Protein AF-A0A7S1XPG5-F1 (afdb_monomer_lite)

Organism: NCBI:txid124430

Secondary structure (DSSP, 8-state):
---EEEEEETTEEEEEEE-SSSEEEEEEBPTTSSSB-SPPEEEETT-TTHHHHHHHHHHHSPTT-EEEEEEES-SIIIIITSHHHHHHHHHTT--HHHHHT--TTEEEEEEEETT--TTS--EEEEEPP-

InterPro domains:
  IPR039477 ILEI/PANDER domain [PF15711] (40-116)

Structure (mmCIF, N/CA/C/O backbone):
data_AF-A0A7S1XPG5-F1
#
_entry.id   AF-A0A7S1XPG5-F1
#
loop_
_atom_site.group_PDB
_atom_site.id
_atom_site.type_symbol
_atom_site.label_atom_id
_atom_site.label_alt_id
_atom_site.label_comp_id
_atom_site.label_asym_id
_atom_site.label_entity_id
_atom_site.label_seq_id
_atom_site.pdbx_PDB_ins_code
_atom_site.Cartn_x
_atom_site.Cartn_y
_atom_site.Cartn_z
_atom_site.occupancy
_atom_site.B_iso_or_equiv
_atom_site.auth_seq_id
_atom_site.auth_comp_id
_atom_site.auth_asym_id
_atom_site.auth_atom_id
_atom_site.pdbx_PDB_model_num
ATOM 1 N N . ARG A 1 1 ? 17.073 -13.627 5.453 1.00 55.41 1 ARG A N 1
ATOM 2 C CA . ARG A 1 1 ? 15.978 -13.351 4.492 1.00 55.41 1 ARG A CA 1
ATOM 3 C C . ARG A 1 1 ? 14.677 -13.825 5.113 1.00 55.41 1 ARG A C 1
ATOM 5 O O . ARG A 1 1 ? 14.653 -14.946 5.599 1.00 55.41 1 ARG A O 1
ATOM 12 N N . PHE A 1 2 ? 13.653 -12.979 5.157 1.00 61.81 2 PHE A N 1
ATOM 13 C CA . PHE A 1 2 ? 12.324 -13.384 5.619 1.00 61.81 2 PHE A CA 1
ATOM 14 C C . PHE A 1 2 ? 11.663 -14.236 4.525 1.00 61.81 2 PHE A C 1
ATOM 16 O O . PHE A 1 2 ? 11.781 -13.893 3.351 1.00 61.81 2 PHE A O 1
ATOM 23 N N . SER A 1 3 ? 11.036 -15.355 4.890 1.00 69.75 3 SER A N 1
ATOM 24 C CA . SER A 1 3 ? 10.382 -16.298 3.961 1.00 69.75 3 SER A CA 1
ATOM 25 C C . SER A 1 3 ? 8.856 -16.293 4.073 1.00 69.75 3 SER A C 1
ATOM 27 O O . SER A 1 3 ? 8.175 -16.966 3.304 1.00 69.75 3 SER A O 1
ATOM 29 N N . GLU A 1 4 ? 8.323 -15.548 5.035 1.00 79.81 4 GLU A N 1
ATOM 30 C CA . GLU A 1 4 ? 6.920 -15.567 5.416 1.00 79.81 4 GLU A CA 1
ATOM 31 C C . GLU A 1 4 ? 6.473 -14.179 5.881 1.00 79.81 4 GLU A C 1
ATOM 33 O O . GLU A 1 4 ? 7.245 -13.450 6.514 1.00 79.81 4 GLU A O 1
ATOM 38 N N . LEU A 1 5 ? 5.220 -13.846 5.571 1.00 80.94 5 LEU A N 1
ATOM 39 C CA . LEU A 1 5 ? 4.477 -12.741 6.156 1.00 80.94 5 LEU A CA 1
ATOM 40 C C . LEU A 1 5 ? 3.300 -13.293 6.945 1.00 80.94 5 LEU A C 1
ATOM 42 O O . LEU A 1 5 ? 2.501 -14.082 6.435 1.00 80.94 5 LEU A O 1
ATOM 46 N N . SER A 1 6 ? 3.170 -12.795 8.166 1.00 84.50 6 SER A N 1
ATOM 47 C CA . SER A 1 6 ? 2.040 -13.092 9.029 1.00 84.50 6 SER A CA 1
ATOM 48 C C . SER A 1 6 ? 1.433 -11.795 9.541 1.00 84.50 6 SER A C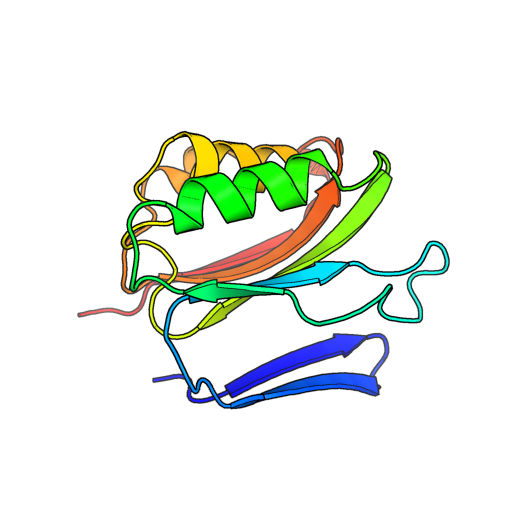 1
ATOM 50 O O . SER A 1 6 ? 2.144 -10.927 10.055 1.00 84.50 6 SER A O 1
ATOM 52 N N . PHE A 1 7 ? 0.114 -11.680 9.422 1.00 85.62 7 PHE A N 1
ATOM 53 C CA . PHE A 1 7 ? -0.670 -10.649 10.083 1.00 85.62 7 PHE A CA 1
ATOM 54 C C . PHE A 1 7 ? -1.347 -11.266 11.300 1.00 85.62 7 PHE A C 1
ATOM 56 O O . PHE A 1 7 ? -2.183 -12.158 11.166 1.00 85.62 7 PHE A O 1
ATOM 63 N N . PHE A 1 8 ? -0.982 -10.772 12.481 1.00 85.19 8 PHE A N 1
ATOM 64 C CA . PHE A 1 8 ? -1.582 -11.178 13.743 1.00 85.19 8 PHE A CA 1
ATOM 65 C C . PHE A 1 8 ? -2.407 -10.040 14.321 1.00 85.19 8 PHE A C 1
ATOM 67 O O . PHE A 1 8 ? -1.951 -8.893 14.355 1.00 85.19 8 PHE A O 1
ATOM 74 N N . LEU A 1 9 ? -3.573 -10.371 14.862 1.00 83.00 9 LEU A N 1
ATOM 75 C CA . LEU A 1 9 ? -4.403 -9.435 15.602 1.00 83.00 9 LEU A CA 1
ATOM 76 C C . LEU A 1 9 ? -4.848 -10.093 16.903 1.00 83.00 9 LEU A C 1
ATOM 78 O O . LEU A 1 9 ? -5.413 -11.180 16.905 1.00 83.00 9 LEU A O 1
ATOM 82 N N . ARG A 1 10 ? -4.512 -9.461 18.035 1.00 83.69 10 ARG A N 1
ATOM 83 C CA . ARG A 1 10 ? -4.847 -9.946 19.391 1.00 83.69 10 ARG A CA 1
ATOM 84 C C . ARG A 1 10 ? -4.432 -11.406 19.660 1.00 83.69 10 ARG A C 1
ATOM 86 O O . ARG A 1 10 ? -5.113 -12.131 20.376 1.00 83.69 10 ARG A O 1
ATOM 93 N N . GLY A 1 11 ? -3.295 -11.826 19.102 1.00 79.44 11 GLY A N 1
ATOM 94 C CA . GLY A 1 11 ? -2.753 -13.179 19.274 1.00 79.44 11 GLY A CA 1
ATOM 95 C C . GLY A 1 11 ? -3.359 -14.238 18.350 1.00 79.44 11 GLY A C 1
ATOM 96 O O . GLY A 1 11 ? -2.965 -15.396 18.443 1.00 79.44 11 GLY A O 1
ATOM 97 N N . GLN A 1 12 ? -4.270 -13.856 17.452 1.00 78.94 12 GLN A N 1
ATOM 98 C CA . GLN A 1 12 ? -4.783 -14.727 16.399 1.00 78.94 12 GLN A CA 1
ATOM 99 C C . GLN A 1 12 ? -4.075 -14.442 15.075 1.00 78.94 12 GLN A C 1
ATOM 101 O O . GLN A 1 12 ? -3.866 -13.281 14.713 1.00 78.94 12 GLN A O 1
ATOM 106 N N . ASP A 1 13 ? -3.705 -15.506 14.363 1.00 81.56 13 ASP A N 1
ATOM 107 C CA . ASP A 1 13 ? -3.297 -15.439 12.961 1.00 81.56 13 ASP A CA 1
ATOM 108 C C . ASP A 1 13 ? -4.512 -15.020 12.128 1.00 81.56 13 ASP A C 1
ATOM 110 O O . ASP A 1 13 ? -5.474 -15.778 12.009 1.00 81.56 13 ASP A O 1
ATOM 114 N N . LEU A 1 14 ? -4.475 -13.822 11.545 1.00 79.88 14 LEU A N 1
ATOM 115 C CA . LEU A 1 14 ? -5.459 -13.436 10.536 1.00 79.88 14 LEU A CA 1
A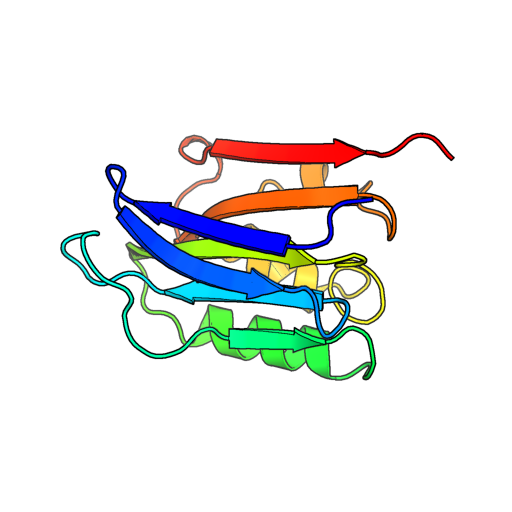TOM 116 C C . LEU A 1 14 ? -5.093 -14.069 9.201 1.00 79.88 14 LEU A C 1
ATOM 118 O O . LEU A 1 14 ? -5.924 -14.684 8.541 1.00 79.88 14 LEU A O 1
ATOM 122 N N . ILE A 1 15 ? -3.829 -13.904 8.809 1.00 78.38 15 ILE A N 1
ATOM 123 C CA . ILE A 1 15 ? -3.284 -14.431 7.564 1.00 78.38 15 ILE A CA 1
ATOM 124 C C . ILE A 1 15 ? -1.839 -14.825 7.793 1.00 78.38 15 ILE A C 1
ATOM 126 O O . ILE A 1 15 ? -1.049 -14.055 8.338 1.00 78.38 15 ILE A O 1
ATOM 130 N N . ARG A 1 16 ? -1.492 -16.002 7.283 1.00 76.38 16 ARG A N 1
ATOM 131 C CA . ARG A 1 16 ? -0.134 -16.513 7.228 1.00 76.38 16 ARG A CA 1
ATOM 132 C C . ARG A 1 16 ? 0.151 -16.965 5.805 1.00 76.38 16 ARG A C 1
ATOM 134 O O . ARG A 1 16 ? -0.496 -17.883 5.309 1.00 76.38 16 ARG A O 1
ATOM 141 N N . SER A 1 17 ? 1.075 -16.284 5.138 1.00 68.44 17 SER A N 1
ATOM 142 C CA . SER A 1 17 ? 1.447 -16.590 3.760 1.00 68.44 17 SER A CA 1
ATOM 143 C C . SER A 1 17 ? 2.958 -16.639 3.625 1.00 68.44 17 SER A C 1
ATOM 145 O O . SER A 1 17 ? 3.663 -15.678 3.940 1.00 68.44 17 SER A O 1
ATOM 147 N N . GLY A 1 18 ? 3.461 -17.743 3.074 1.00 69.00 18 GLY A N 1
ATOM 148 C CA . GLY A 1 18 ? 4.810 -17.758 2.522 1.00 69.00 18 GLY A CA 1
ATOM 149 C C . GLY A 1 18 ? 4.934 -16.690 1.435 1.00 69.00 18 GLY A C 1
ATOM 150 O O . GLY A 1 18 ? 3.970 -16.418 0.712 1.00 69.00 18 GLY A O 1
ATOM 151 N N . PHE A 1 19 ? 6.114 -16.086 1.307 1.00 67.69 19 PHE A N 1
ATOM 152 C CA . PHE A 1 19 ? 6.393 -15.225 0.162 1.00 67.69 19 PHE A CA 1
ATOM 153 C C . PHE A 1 19 ? 6.523 -16.092 -1.084 1.00 67.69 19 PHE A C 1
ATOM 155 O O . PHE A 1 19 ? 7.595 -16.613 -1.381 1.00 67.69 19 PHE A O 1
ATOM 162 N N . THR A 1 20 ? 5.424 -16.265 -1.812 1.00 68.75 20 THR A N 1
ATOM 163 C CA . THR A 1 20 ? 5.462 -16.902 -3.133 1.00 68.75 20 THR A CA 1
ATOM 164 C C . THR A 1 20 ? 6.032 -15.946 -4.174 1.00 68.75 20 THR A C 1
ATOM 166 O O . THR A 1 20 ? 6.673 -16.383 -5.125 1.00 68.75 20 THR A O 1
ATOM 169 N N . THR A 1 21 ? 5.849 -14.638 -3.958 1.00 81.12 21 THR A N 1
ATOM 170 C CA . THR A 1 21 ? 6.263 -13.583 -4.885 1.00 81.12 21 THR A CA 1
ATOM 171 C C . THR A 1 21 ? 6.666 -12.318 -4.123 1.00 81.12 21 THR A C 1
ATOM 173 O O . THR A 1 21 ? 6.108 -12.016 -3.062 1.00 81.12 21 THR A O 1
ATOM 176 N N . ALA A 1 22 ? 7.629 -11.567 -4.664 1.00 90.31 22 ALA A N 1
ATOM 177 C CA . ALA A 1 22 ? 7.992 -10.254 -4.140 1.00 90.31 22 ALA A CA 1
ATOM 178 C C . ALA A 1 22 ? 6.839 -9.250 -4.310 1.00 90.31 22 ALA A C 1
ATOM 180 O O . ALA A 1 22 ? 6.073 -9.345 -5.271 1.00 90.31 22 ALA A O 1
ATOM 181 N N . GLY A 1 23 ? 6.695 -8.305 -3.383 1.00 93.56 23 GLY A N 1
ATOM 182 C CA . GLY A 1 23 ? 5.682 -7.259 -3.476 1.00 93.56 23 GLY A CA 1
ATOM 183 C C . GLY A 1 23 ? 5.212 -6.699 -2.143 1.00 93.56 23 GLY A C 1
ATOM 184 O O . GLY A 1 23 ? 5.789 -6.952 -1.082 1.00 93.56 23 GLY A O 1
ATOM 185 N N . ILE A 1 24 ? 4.117 -5.948 -2.213 1.00 94.12 24 ILE A N 1
ATOM 186 C CA . ILE A 1 24 ? 3.414 -5.405 -1.051 1.00 94.12 24 ILE A CA 1
ATOM 187 C C . ILE A 1 24 ? 2.101 -6.155 -0.866 1.00 94.12 24 ILE A C 1
ATOM 189 O O . ILE A 1 24 ? 1.315 -6.318 -1.798 1.00 94.12 24 ILE A O 1
ATOM 193 N N . TYR A 1 25 ? 1.873 -6.587 0.364 1.00 93.50 25 TYR A N 1
ATOM 194 C CA . TYR A 1 25 ? 0.668 -7.261 0.809 1.00 93.50 25 TYR A CA 1
ATOM 195 C C . TYR A 1 25 ? -0.143 -6.297 1.669 1.00 93.50 25 TYR A C 1
ATOM 197 O O . TYR A 1 25 ? 0.415 -5.654 2.561 1.00 93.50 25 TYR A O 1
ATOM 205 N N . MET A 1 26 ? -1.442 -6.199 1.406 1.00 93.94 26 MET A N 1
ATOM 206 C CA . MET A 1 26 ? -2.366 -5.325 2.117 1.00 93.94 26 MET A CA 1
ATOM 207 C C . MET A 1 26 ? -3.598 -6.097 2.574 1.00 93.94 26 MET A C 1
ATOM 209 O O . MET A 1 26 ? -4.204 -6.837 1.800 1.00 93.94 26 MET A O 1
ATOM 213 N N . LEU A 1 27 ? -3.973 -5.895 3.831 1.00 93.12 27 LEU A N 1
ATOM 214 C CA . LEU A 1 27 ? -5.160 -6.473 4.440 1.00 93.12 27 LEU A CA 1
ATOM 215 C C . LEU A 1 27 ? -6.004 -5.353 5.043 1.00 93.12 27 LEU A C 1
ATOM 217 O O . LEU A 1 27 ? -5.551 -4.654 5.951 1.00 93.12 27 LEU A O 1
ATOM 221 N N . LEU A 1 28 ? -7.216 -5.176 4.528 1.00 93.19 28 LEU A N 1
ATOM 222 C CA . LEU A 1 28 ? -8.197 -4.264 5.104 1.00 93.19 28 LEU A CA 1
ATOM 223 C C . LEU A 1 28 ? -8.819 -4.933 6.332 1.00 93.19 28 LEU A C 1
ATOM 225 O O . LEU A 1 28 ? -9.167 -6.109 6.278 1.00 93.19 28 LEU A O 1
ATOM 229 N N . LEU A 1 29 ? -8.941 -4.207 7.439 1.00 90.88 29 LEU A N 1
ATOM 230 C CA . LEU A 1 29 ? -9.661 -4.677 8.621 1.00 90.88 29 LEU A CA 1
ATOM 231 C C . LEU A 1 29 ? -11.086 -4.134 8.633 1.00 90.88 29 LEU A C 1
ATOM 233 O O . LEU A 1 29 ? -11.334 -3.018 8.157 1.00 90.88 29 LEU A O 1
ATOM 237 N N . ASP A 1 30 ? -11.989 -4.917 9.222 1.00 87.38 30 ASP A N 1
ATOM 238 C CA . ASP A 1 30 ? -13.352 -4.512 9.538 1.00 87.38 30 ASP A CA 1
ATOM 239 C C . ASP A 1 30 ? -13.392 -3.315 10.520 1.00 87.38 30 ASP A C 1
ATOM 241 O O . ASP A 1 30 ? -12.374 -2.853 11.043 1.00 87.38 30 ASP A O 1
ATOM 245 N N . GLU A 1 31 ? -14.580 -2.761 10.752 1.00 84.75 31 GLU A N 1
ATOM 246 C CA . GLU A 1 31 ? -14.764 -1.602 11.633 1.00 84.75 31 GLU A CA 1
ATOM 247 C C . GLU A 1 31 ? -14.508 -1.916 13.113 1.00 84.75 31 GLU A C 1
ATOM 249 O O . GLU A 1 31 ? -14.106 -1.027 13.866 1.00 84.75 31 GLU A O 1
ATOM 254 N N . SER A 1 32 ? -14.708 -3.171 13.531 1.00 85.12 32 SER A N 1
ATOM 255 C CA . SER A 1 32 ? -14.413 -3.610 14.898 1.00 85.12 32 SER A CA 1
ATOM 256 C C . SER A 1 32 ? -12.918 -3.824 15.139 1.00 85.12 32 SER A C 1
ATOM 258 O O . SER A 1 32 ? -12.501 -3.872 16.299 1.00 85.12 32 SER A O 1
ATOM 260 N N . LEU A 1 33 ? -12.102 -3.885 14.077 1.00 82.38 33 LEU A N 1
ATOM 261 C CA . LEU A 1 33 ? -10.684 -4.242 14.140 1.00 82.38 33 LEU A CA 1
ATOM 262 C C . LEU A 1 33 ? -10.503 -5.622 14.775 1.00 82.38 33 LEU A C 1
ATOM 264 O O . LEU A 1 33 ? -9.650 -5.815 15.649 1.00 82.38 33 LEU A O 1
ATOM 268 N N . GLU A 1 34 ? -11.346 -6.562 14.367 1.00 80.50 34 GLU A N 1
ATOM 269 C CA . GLU A 1 34 ? -11.306 -7.945 14.844 1.00 80.50 34 GLU A CA 1
ATOM 270 C C . GLU A 1 34 ? -11.138 -8.926 13.691 1.00 80.50 34 GLU A C 1
ATOM 272 O O . GLU A 1 34 ? -10.472 -9.946 13.864 1.00 80.50 34 GLU A O 1
ATOM 277 N N . HIS A 1 35 ? -11.637 -8.584 12.501 1.00 81.31 35 HIS A N 1
ATOM 278 C CA . HIS A 1 35 ? -11.534 -9.439 11.326 1.00 81.31 35 HIS A CA 1
ATOM 279 C C . HIS A 1 35 ? -10.962 -8.691 10.128 1.00 81.31 35 HIS A C 1
ATOM 281 O O . HIS A 1 35 ? -10.990 -7.463 10.037 1.00 81.31 35 HIS A O 1
ATOM 287 N N . ALA A 1 36 ? -10.445 -9.462 9.177 1.00 82.56 36 ALA A N 1
ATOM 288 C CA . ALA A 1 36 ? -10.162 -8.950 7.851 1.00 82.56 36 ALA A CA 1
ATOM 289 C C . ALA A 1 36 ? -11.471 -8.682 7.101 1.00 82.56 36 ALA A C 1
ATOM 291 O O . ALA A 1 36 ? -12.363 -9.531 7.059 1.00 82.56 36 ALA A O 1
ATOM 292 N N . GLU A 1 37 ? -11.553 -7.528 6.454 1.00 83.00 37 GLU A N 1
ATOM 293 C CA . GLU A 1 37 ? -12.562 -7.267 5.444 1.00 83.00 37 GLU A CA 1
ATOM 294 C C . GLU A 1 37 ? -12.039 -7.764 4.092 1.00 83.00 37 GLU A C 1
ATOM 296 O O . GLU A 1 37 ? -11.207 -7.129 3.445 1.00 83.00 37 GLU A O 1
ATOM 301 N N . GLY A 1 38 ? -12.530 -8.926 3.665 1.00 79.50 38 GLY A N 1
ATOM 302 C CA . GLY A 1 38 ? -12.221 -9.484 2.353 1.00 79.50 38 GLY A CA 1
ATOM 303 C C . GLY A 1 38 ? -10.895 -10.244 2.281 1.00 79.50 38 GLY A C 1
ATOM 304 O O . GLY A 1 38 ? -10.460 -10.885 3.238 1.00 79.50 38 GLY A O 1
ATOM 305 N N . ALA A 1 39 ? -10.305 -10.254 1.086 1.00 83.69 39 ALA A N 1
ATOM 306 C CA . ALA A 1 39 ? -9.124 -11.049 0.770 1.00 83.69 39 ALA A CA 1
ATOM 307 C C . ALA A 1 39 ? -7.818 -10.287 1.038 1.00 83.69 39 ALA A C 1
ATOM 309 O O . ALA A 1 39 ? -7.777 -9.059 1.075 1.00 83.69 39 ALA A O 1
ATOM 310 N N . LEU A 1 40 ? -6.716 -11.033 1.150 1.00 89.19 40 LEU A N 1
ATOM 311 C CA . LEU A 1 40 ? -5.380 -10.451 1.077 1.00 89.19 40 LEU A CA 1
ATOM 312 C C . LEU A 1 40 ? -5.139 -9.886 -0.322 1.00 89.19 40 LEU A C 1
ATOM 314 O O . LEU A 1 40 ? -5.159 -10.629 -1.304 1.00 89.19 40 LEU A O 1
ATOM 318 N N . HIS A 1 41 ? -4.839 -8.597 -0.405 1.00 92.94 41 HIS A N 1
ATOM 319 C CA . HIS A 1 41 ? -4.420 -7.971 -1.650 1.00 92.94 41 HIS A CA 1
ATOM 320 C C . HIS A 1 41 ? -2.902 -8.061 -1.773 1.00 92.94 41 HIS A C 1
ATOM 322 O O . HIS A 1 41 ? -2.174 -7.644 -0.874 1.00 92.94 41 HIS A O 1
ATOM 328 N N . HIS A 1 42 ? -2.413 -8.602 -2.886 1.00 93.44 42 HIS A N 1
ATOM 329 C CA . HIS A 1 42 ? -0.986 -8.673 -3.191 1.00 93.44 42 HIS A CA 1
ATOM 330 C C . HIS A 1 42 ? -0.694 -7.918 -4.484 1.00 93.44 42 HIS A C 1
ATOM 332 O O . HIS A 1 42 ? -1.297 -8.177 -5.525 1.00 93.44 42 HIS A O 1
ATOM 338 N N . PHE A 1 43 ? 0.247 -6.982 -4.399 1.00 94.69 43 PHE A N 1
ATOM 339 C CA . PHE A 1 43 ? 0.754 -6.210 -5.525 1.00 94.69 43 PHE A CA 1
ATOM 340 C C . PHE A 1 43 ? 2.198 -6.632 -5.769 1.00 94.69 43 PHE A C 1
ATOM 342 O O . PHE A 1 43 ? 3.082 -6.320 -4.969 1.00 94.69 43 PHE A O 1
ATOM 349 N N . ALA A 1 44 ? 2.423 -7.387 -6.842 1.00 93.81 44 ALA A N 1
ATOM 350 C CA . ALA A 1 44 ? 3.733 -7.925 -7.177 1.00 93.81 44 ALA A CA 1
ATOM 351 C C . ALA A 1 44 ? 4.661 -6.860 -7.780 1.00 93.81 44 ALA A C 1
ATOM 353 O O . ALA A 1 44 ? 4.210 -5.886 -8.381 1.00 93.81 44 ALA A O 1
ATOM 354 N N . THR A 1 45 ? 5.972 -7.065 -7.680 1.00 94.19 45 THR A N 1
ATOM 355 C CA . THR A 1 45 ? 6.971 -6.188 -8.321 1.00 94.19 45 THR A CA 1
ATOM 356 C C . THR A 1 45 ? 7.234 -6.527 -9.796 1.00 94.19 45 THR A C 1
ATOM 358 O O . THR A 1 45 ? 8.120 -5.946 -10.416 1.00 94.19 45 THR A O 1
ATOM 361 N N . ASP A 1 46 ? 6.484 -7.461 -10.385 1.00 92.56 46 ASP A N 1
ATOM 362 C CA . ASP A 1 46 ? 6.709 -8.007 -11.732 1.00 92.56 46 ASP A CA 1
ATOM 363 C C . ASP A 1 46 ? 6.184 -7.128 -12.881 1.00 92.56 46 ASP A C 1
ATOM 365 O O . ASP A 1 46 ? 6.520 -7.360 -14.043 1.00 92.56 46 ASP A O 1
ATOM 369 N N . ASN A 1 47 ? 5.374 -6.112 -12.574 1.00 92.50 47 ASN A N 1
ATOM 370 C CA . ASN A 1 47 ? 4.721 -5.269 -13.566 1.00 92.50 47 ASN A CA 1
ATOM 371 C C . ASN A 1 47 ? 4.682 -3.801 -13.116 1.00 92.50 47 ASN A C 1
ATOM 373 O O . ASN A 1 47 ? 4.183 -3.494 -12.035 1.00 92.50 47 ASN A O 1
ATOM 377 N N . ALA A 1 48 ? 5.129 -2.892 -13.989 1.00 91.62 48 ALA A N 1
ATOM 378 C CA . ALA A 1 48 ? 5.170 -1.443 -13.753 1.00 91.62 48 ALA A CA 1
ATOM 379 C C . ALA A 1 48 ? 3.806 -0.816 -13.398 1.00 91.62 48 ALA A C 1
ATOM 381 O O . ALA A 1 48 ? 3.755 0.217 -12.740 1.00 91.62 48 ALA A O 1
ATOM 382 N N . SER A 1 49 ? 2.694 -1.443 -13.798 1.00 94.44 49 SER A N 1
ATOM 383 C CA . SER A 1 49 ? 1.339 -0.970 -13.474 1.00 94.44 49 SER A CA 1
ATOM 384 C C . SER A 1 49 ? 0.874 -1.330 -12.058 1.00 94.44 49 SER A C 1
ATOM 386 O O . SER A 1 49 ? -0.153 -0.826 -11.603 1.00 94.44 49 SER A O 1
ATOM 388 N N . ASN A 1 50 ? 1.591 -2.194 -11.331 1.00 95.12 50 ASN A N 1
ATOM 389 C CA . ASN A 1 50 ? 1.141 -2.634 -10.010 1.00 95.12 50 ASN A CA 1
ATOM 390 C C . ASN A 1 50 ? 1.237 -1.525 -8.952 1.00 95.12 50 ASN A C 1
ATOM 392 O O . ASN A 1 50 ? 0.431 -1.526 -8.023 1.00 95.12 50 ASN A O 1
ATOM 396 N N . GLY A 1 51 ? 2.139 -0.548 -9.109 1.00 95.88 51 GLY A N 1
ATOM 397 C CA . GLY A 1 51 ? 2.167 0.644 -8.258 1.00 95.88 51 GLY A CA 1
ATOM 398 C C . GLY A 1 51 ? 0.886 1.475 -8.372 1.00 95.88 51 GLY A C 1
ATOM 399 O O . GLY A 1 51 ? 0.349 1.918 -7.357 1.00 95.88 51 GLY A O 1
ATOM 400 N N . ASP A 1 52 ? 0.350 1.611 -9.588 1.00 96.75 52 ASP A N 1
ATOM 401 C CA . ASP A 1 52 ? -0.928 2.285 -9.835 1.00 96.75 52 ASP A CA 1
ATOM 402 C C . ASP A 1 52 ? -2.102 1.485 -9.276 1.00 96.75 52 ASP A C 1
ATOM 404 O O . ASP A 1 52 ? -2.926 2.040 -8.560 1.00 96.75 52 ASP A O 1
ATOM 408 N N . ARG A 1 53 ? -2.137 0.167 -9.502 1.00 96.88 53 ARG A N 1
ATOM 409 C CA . ARG A 1 53 ? -3.190 -0.706 -8.949 1.00 96.88 53 ARG A CA 1
ATOM 410 C C . ARG A 1 53 ? -3.217 -0.697 -7.424 1.00 96.88 53 ARG A C 1
ATOM 412 O O . ARG A 1 53 ? -4.288 -0.743 -6.823 1.00 96.88 53 ARG A O 1
ATOM 419 N N . MET A 1 54 ? -2.043 -0.641 -6.797 1.00 97.38 54 MET A N 1
ATOM 420 C CA . MET A 1 54 ? -1.923 -0.491 -5.350 1.00 97.38 54 MET A CA 1
ATOM 421 C C . MET A 1 54 ? -2.496 0.852 -4.889 1.00 97.38 54 MET A C 1
ATOM 423 O O . MET A 1 54 ? -3.213 0.902 -3.889 1.00 97.38 54 MET A O 1
ATOM 427 N N . ALA A 1 55 ? -2.208 1.936 -5.613 1.00 97.56 55 ALA A N 1
ATOM 428 C CA . ALA A 1 55 ? -2.771 3.246 -5.315 1.00 97.56 55 ALA A CA 1
ATOM 429 C C . ALA A 1 55 ? -4.296 3.264 -5.484 1.00 97.56 55 ALA A C 1
ATOM 431 O O . ALA A 1 55 ? -4.986 3.700 -4.568 1.00 97.56 55 ALA A O 1
ATOM 432 N N . ASP A 1 56 ? -4.820 2.703 -6.576 1.00 97.69 56 ASP A N 1
ATOM 433 C CA . ASP A 1 56 ? -6.259 2.605 -6.842 1.00 97.69 56 ASP A CA 1
ATOM 434 C C . ASP A 1 56 ? -6.981 1.816 -5.736 1.00 97.69 56 ASP A C 1
ATOM 436 O O . ASP A 1 56 ? -8.041 2.224 -5.257 1.00 97.69 56 ASP A O 1
ATOM 440 N N . PHE A 1 57 ? -6.380 0.720 -5.256 1.00 96.88 57 PHE A N 1
ATOM 441 C CA . PHE A 1 57 ? -6.896 -0.009 -4.098 1.00 96.88 57 PHE A CA 1
ATOM 442 C C . PHE A 1 57 ? -6.971 0.893 -2.861 1.00 96.88 57 PHE A C 1
ATOM 444 O O . PHE A 1 57 ? -8.036 1.019 -2.260 1.00 96.88 57 PHE A O 1
ATOM 451 N N . VAL A 1 58 ? -5.882 1.575 -2.499 1.00 96.75 58 VAL A N 1
ATOM 452 C CA . VAL A 1 58 ? -5.863 2.469 -1.329 1.00 96.75 58 VAL A CA 1
ATOM 453 C C . VAL A 1 58 ? -6.819 3.656 -1.489 1.00 96.75 58 VAL A C 1
ATOM 455 O O . VAL A 1 58 ? -7.359 4.148 -0.498 1.00 96.75 58 VAL A O 1
ATOM 458 N N . GLU A 1 59 ? -7.034 4.155 -2.702 1.00 96.12 59 GLU A N 1
ATOM 459 C CA . GLU A 1 59 ? -8.028 5.187 -3.012 1.00 96.12 59 GLU A CA 1
ATOM 460 C C . GLU A 1 59 ? -9.461 4.677 -2.813 1.00 96.12 59 GLU A C 1
ATOM 462 O O . GLU A 1 59 ? -10.289 5.419 -2.289 1.00 96.12 59 GLU A O 1
ATOM 467 N N . SER A 1 60 ? -9.729 3.409 -3.144 1.00 95.56 60 SER A N 1
ATOM 468 C CA . SER A 1 60 ? -11.038 2.773 -2.942 1.00 95.56 60 SER A CA 1
ATOM 469 C C . SER A 1 60 ? -11.376 2.482 -1.474 1.00 95.56 60 SER A C 1
ATOM 471 O O . SER A 1 60 ? -12.551 2.343 -1.134 1.00 95.56 60 SER A O 1
ATOM 473 N N . VAL A 1 61 ? -10.370 2.411 -0.593 1.00 94.50 61 VAL A N 1
ATOM 474 C CA . VAL A 1 61 ? -10.580 2.188 0.843 1.00 94.50 61 VAL A CA 1
ATOM 475 C C . VAL A 1 61 ? -11.306 3.394 1.458 1.00 94.50 61 VAL A C 1
ATOM 477 O O . VAL A 1 61 ? -10.801 4.519 1.358 1.00 94.50 61 VAL A O 1
ATOM 480 N N . PRO A 1 62 ? -12.446 3.191 2.151 1.00 92.38 62 PRO A N 1
ATOM 481 C CA . PRO A 1 62 ? -13.150 4.276 2.824 1.00 92.38 62 PRO A CA 1
ATOM 482 C C . PRO A 1 62 ? -12.293 4.957 3.900 1.00 92.38 62 PRO A C 1
ATOM 484 O O . PRO A 1 62 ? -11.491 4.322 4.592 1.00 92.38 62 PRO A O 1
ATOM 487 N N . SER A 1 63 ? -12.483 6.264 4.079 1.00 91.88 63 SER A N 1
ATOM 488 C CA . SER A 1 63 ? -11.813 7.023 5.141 1.00 91.88 63 SER A CA 1
ATOM 489 C C . SER A 1 63 ? -12.098 6.437 6.526 1.00 91.88 63 SER A C 1
ATOM 491 O O . SER A 1 63 ? -13.205 5.992 6.816 1.00 91.88 63 SER A O 1
ATOM 493 N N . GLY A 1 64 ? -11.092 6.451 7.400 1.00 89.94 64 GLY A N 1
ATOM 494 C CA . GLY A 1 64 ? -11.194 5.931 8.762 1.00 89.94 64 GLY A CA 1
ATOM 495 C C . GLY A 1 64 ? -11.012 4.417 8.893 1.00 89.94 64 GLY A C 1
ATOM 496 O O . GLY A 1 64 ? -10.957 3.937 10.027 1.00 89.94 64 GLY A O 1
ATOM 497 N N . ARG A 1 65 ? -10.863 3.675 7.789 1.00 92.38 65 ARG A N 1
ATOM 498 C CA . ARG A 1 65 ? -10.593 2.230 7.812 1.00 92.38 65 ARG A CA 1
ATOM 499 C C . ARG A 1 65 ? -9.113 1.919 8.018 1.00 92.38 65 ARG A C 1
ATOM 501 O O . ARG A 1 65 ? -8.244 2.696 7.615 1.00 92.38 65 ARG A O 1
ATOM 508 N N . THR A 1 66 ? -8.838 0.780 8.650 1.00 92.38 66 THR A N 1
ATOM 509 C CA . THR A 1 66 ? -7.479 0.334 8.987 1.00 92.38 66 THR A CA 1
ATOM 510 C C . THR A 1 66 ? -6.973 -0.670 7.962 1.00 92.38 66 THR A C 1
ATOM 512 O O . THR A 1 66 ? -7.665 -1.632 7.642 1.00 92.38 66 THR A O 1
ATOM 515 N N . VAL A 1 67 ? -5.747 -0.471 7.486 1.00 93.81 67 VAL A N 1
ATOM 516 C CA . VAL A 1 67 ? -5.068 -1.351 6.533 1.00 93.81 67 VAL A CA 1
ATOM 517 C C . VAL A 1 67 ? -3.750 -1.813 7.139 1.00 93.81 67 VAL A C 1
ATOM 519 O O . VAL A 1 67 ? -2.893 -1.002 7.493 1.00 93.81 67 VAL A O 1
ATOM 522 N N . MET A 1 68 ? -3.568 -3.124 7.242 1.00 92.88 68 MET A N 1
ATOM 523 C CA . MET A 1 68 ? -2.274 -3.721 7.549 1.00 92.88 68 MET A CA 1
ATOM 524 C C . MET A 1 68 ? -1.488 -3.891 6.253 1.00 92.88 68 MET A C 1
ATOM 526 O O . MET A 1 68 ? -2.022 -4.376 5.260 1.00 92.88 68 MET A O 1
ATOM 530 N N . VAL A 1 69 ? -0.220 -3.497 6.257 1.00 93.56 69 VAL A N 1
ATOM 531 C CA . VAL A 1 69 ? 0.667 -3.547 5.095 1.00 93.56 69 VAL A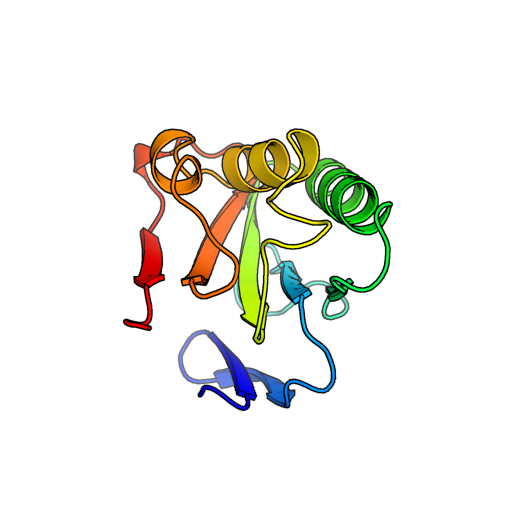 CA 1
ATOM 532 C C . VAL A 1 69 ? 1.953 -4.264 5.476 1.00 93.56 69 VAL A C 1
ATOM 534 O O . VAL A 1 69 ? 2.524 -4.002 6.536 1.00 93.56 69 VAL A O 1
ATOM 537 N N . GLY A 1 70 ? 2.428 -5.142 4.598 1.00 91.69 70 GLY A N 1
ATOM 538 C CA . GLY A 1 70 ? 3.690 -5.854 4.753 1.00 91.69 70 GLY A CA 1
ATOM 539 C C . GLY A 1 70 ? 4.424 -5.995 3.426 1.00 91.69 70 GLY A C 1
ATOM 540 O O . GLY A 1 70 ? 3.819 -6.314 2.406 1.00 91.69 70 GLY A O 1
ATOM 541 N N . VAL A 1 71 ? 5.735 -5.766 3.436 1.00 90.81 71 VAL A N 1
ATOM 542 C CA . VAL A 1 71 ? 6.610 -6.022 2.284 1.00 90.81 71 VAL A CA 1
ATOM 543 C C . VAL A 1 71 ? 7.120 -7.454 2.324 1.00 90.81 71 VAL A C 1
ATOM 545 O O . VAL A 1 71 ? 7.692 -7.893 3.323 1.00 90.81 71 VAL A O 1
ATOM 548 N N . GLY A 1 72 ? 6.969 -8.152 1.202 1.00 87.75 72 GLY A N 1
ATOM 549 C CA . GLY A 1 72 ? 7.593 -9.439 0.959 1.00 87.75 72 GLY A CA 1
ATOM 550 C C . GLY A 1 72 ? 8.730 -9.346 -0.030 1.00 87.75 72 GLY A C 1
ATOM 551 O O . GLY A 1 72 ? 8.501 -9.036 -1.192 1.00 87.75 72 GLY A O 1
ATOM 552 N N . LEU A 1 73 ? 9.937 -9.687 0.425 1.00 87.25 73 LEU A N 1
ATOM 553 C CA . LEU A 1 73 ? 11.194 -9.696 -0.336 1.00 87.25 73 LEU A CA 1
ATOM 554 C C . LEU A 1 73 ? 11.631 -8.322 -0.881 1.00 87.25 73 LEU A C 1
ATOM 556 O O . LEU A 1 73 ? 12.698 -7.859 -0.495 1.00 87.25 73 LEU A O 1
ATOM 560 N N . ASP A 1 74 ? 10.827 -7.692 -1.737 1.00 91.62 74 ASP A N 1
ATOM 561 C CA . ASP A 1 74 ? 11.031 -6.375 -2.347 1.00 91.62 74 ASP A CA 1
ATOM 562 C C . ASP A 1 74 ? 9.673 -5.665 -2.465 1.00 91.62 74 ASP A C 1
ATOM 564 O O . ASP A 1 74 ? 8.734 -6.208 -3.041 1.00 91.62 74 ASP A O 1
ATOM 568 N N . GLY A 1 75 ? 9.563 -4.462 -1.901 1.00 92.12 75 GLY A N 1
ATOM 569 C CA . GLY A 1 75 ? 8.374 -3.607 -2.004 1.00 92.12 75 GLY A CA 1
ATOM 570 C C . GLY A 1 75 ? 8.613 -2.330 -2.804 1.00 92.12 75 GLY A C 1
ATOM 571 O O . GLY A 1 75 ? 7.751 -1.459 -2.848 1.00 92.12 75 GLY A O 1
ATOM 572 N N . PHE A 1 76 ? 9.798 -2.168 -3.384 1.00 95.00 76 PHE A N 1
ATOM 573 C CA . PHE A 1 76 ? 10.216 -0.947 -4.052 1.00 95.00 76 PHE A CA 1
ATOM 574 C C . PHE A 1 76 ? 10.012 -1.026 -5.561 1.00 95.00 76 PHE A C 1
ATOM 576 O O . PHE A 1 76 ? 9.310 -0.180 -6.117 1.00 95.00 76 PHE A O 1
ATOM 583 N N . THR A 1 77 ? 10.586 -2.044 -6.205 1.00 95.19 77 THR A N 1
ATOM 584 C CA . THR A 1 77 ? 10.585 -2.179 -7.669 1.00 95.19 77 THR A CA 1
ATOM 585 C C . THR A 1 77 ? 9.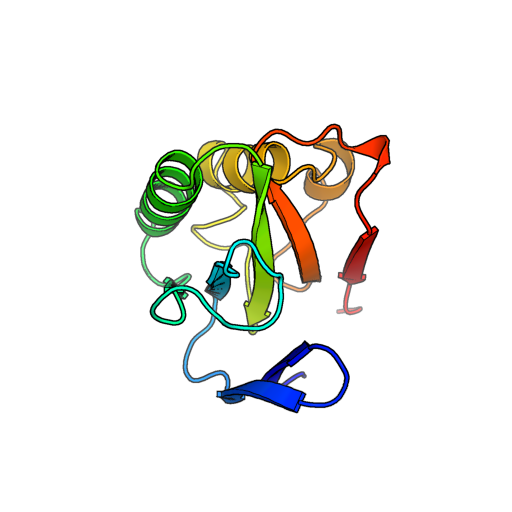156 -2.197 -8.213 1.00 95.19 77 THR A C 1
ATOM 587 O O . THR A 1 77 ? 8.324 -2.960 -7.728 1.00 95.19 77 THR A O 1
ATOM 590 N N . ASN A 1 78 ? 8.858 -1.355 -9.203 1.00 95.75 78 ASN A N 1
ATOM 591 C CA . ASN A 1 78 ? 7.529 -1.158 -9.808 1.00 95.75 78 ASN A CA 1
ATOM 592 C C . ASN A 1 78 ? 6.382 -0.758 -8.846 1.00 95.75 78 ASN A C 1
ATOM 594 O O . ASN A 1 78 ? 5.227 -0.668 -9.266 1.00 95.75 78 ASN A O 1
ATOM 598 N N . LEU A 1 79 ? 6.672 -0.505 -7.564 1.00 96.38 79 LEU A N 1
ATOM 599 C CA . LEU A 1 79 ? 5.697 -0.160 -6.527 1.00 96.38 79 LEU A CA 1
ATOM 600 C C . LEU A 1 79 ? 6.072 1.186 -5.894 1.00 96.38 79 LEU A C 1
ATOM 602 O O . LEU A 1 79 ? 5.680 2.240 -6.400 1.00 96.38 79 LEU A O 1
ATOM 606 N N . LEU A 1 80 ? 6.869 1.178 -4.818 1.00 95.38 80 LEU A 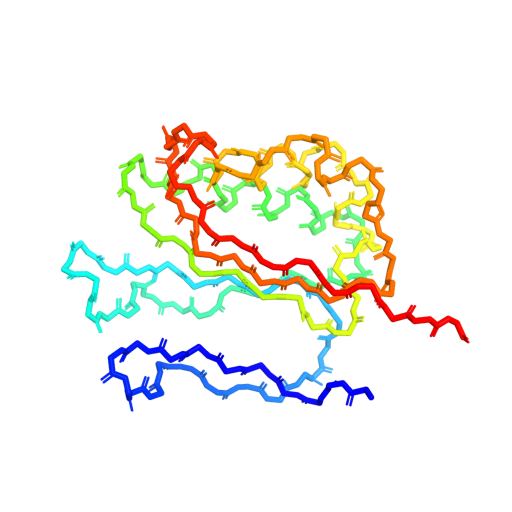N 1
ATOM 607 C CA . LEU A 1 80 ? 7.294 2.393 -4.111 1.00 95.38 80 LEU A CA 1
ATOM 608 C C . LEU A 1 80 ? 8.378 3.194 -4.836 1.00 95.38 80 LEU A C 1
ATOM 610 O O . LEU A 1 80 ? 8.727 4.276 -4.375 1.00 95.38 80 LEU A O 1
ATOM 614 N N . GLU A 1 81 ? 8.897 2.730 -5.970 1.00 93.69 81 GLU A N 1
ATOM 615 C CA . GLU A 1 81 ? 9.660 3.588 -6.883 1.00 93.69 81 GLU A CA 1
ATOM 616 C C . GLU A 1 81 ? 8.778 4.675 -7.522 1.00 93.69 81 GLU A C 1
ATOM 618 O O . GLU A 1 81 ? 9.256 5.763 -7.850 1.00 93.69 81 GLU A O 1
ATOM 623 N N . THR A 1 82 ? 7.475 4.404 -7.655 1.00 92.25 82 THR A N 1
ATOM 624 C CA . THR A 1 82 ? 6.513 5.314 -8.273 1.00 92.25 82 THR A CA 1
ATOM 625 C C . THR A 1 82 ? 6.012 6.347 -7.269 1.00 92.25 82 THR A C 1
ATOM 627 O O . THR A 1 82 ? 5.877 6.089 -6.068 1.00 92.25 82 THR A O 1
ATOM 630 N N . ARG A 1 83 ? 5.665 7.541 -7.763 1.00 93.44 83 ARG A N 1
ATOM 631 C CA . ARG A 1 83 ? 5.049 8.574 -6.923 1.00 93.44 83 ARG A CA 1
ATOM 632 C C . ARG A 1 83 ? 3.696 8.117 -6.373 1.00 93.44 83 ARG A C 1
ATOM 634 O O . ARG A 1 83 ? 3.470 8.264 -5.179 1.00 93.44 83 ARG A O 1
ATOM 641 N N . ARG A 1 84 ? 2.829 7.528 -7.207 1.00 95.31 84 ARG A N 1
ATOM 642 C CA . ARG A 1 84 ? 1.495 7.070 -6.777 1.00 95.31 84 ARG A CA 1
ATOM 643 C C . ARG A 1 84 ? 1.576 5.973 -5.718 1.00 95.31 84 ARG A C 1
ATOM 645 O O . ARG A 1 84 ? 0.856 6.047 -4.728 1.00 95.31 84 ARG A O 1
ATOM 652 N N . GLY A 1 85 ? 2.519 5.039 -5.845 1.00 94.94 85 GLY A N 1
ATOM 653 C CA . GLY A 1 85 ? 2.752 4.025 -4.819 1.00 94.94 85 GLY A CA 1
ATOM 654 C C . GLY A 1 85 ? 3.170 4.621 -3.469 1.00 94.94 85 GLY A C 1
ATOM 655 O O . GLY A 1 85 ? 2.647 4.222 -2.428 1.00 94.94 85 GLY A O 1
ATOM 656 N N . LYS A 1 86 ? 4.059 5.627 -3.463 1.00 94.88 86 LYS A N 1
ATOM 657 C CA . LYS A 1 86 ? 4.414 6.356 -2.230 1.00 94.88 86 LYS A CA 1
ATOM 658 C C . LYS A 1 86 ? 3.226 7.137 -1.667 1.00 94.88 86 LYS A C 1
ATOM 660 O O . LYS A 1 86 ? 2.986 7.096 -0.463 1.00 94.88 86 LYS A O 1
ATOM 665 N N . ASP A 1 87 ? 2.481 7.827 -2.526 1.00 95.06 87 ASP A N 1
ATOM 666 C CA . ASP A 1 87 ? 1.327 8.644 -2.141 1.00 95.06 87 ASP A CA 1
ATOM 667 C C . ASP A 1 87 ? 0.218 7.783 -1.507 1.00 95.06 87 ASP A C 1
ATOM 669 O O . ASP A 1 87 ? -0.415 8.218 -0.546 1.00 95.06 87 ASP A O 1
ATOM 673 N N . ALA A 1 88 ? 0.058 6.533 -1.953 1.00 95.69 88 ALA A N 1
ATOM 674 C CA . ALA A 1 88 ? -0.840 5.558 -1.342 1.00 95.69 88 ALA A CA 1
ATOM 675 C C . ALA A 1 88 ? -0.467 5.261 0.122 1.00 95.69 88 ALA A C 1
ATOM 677 O O . ALA A 1 88 ? -1.314 5.350 1.010 1.00 95.69 88 ALA A O 1
ATOM 678 N N . LEU A 1 89 ? 0.809 4.988 0.416 1.00 94.31 89 LEU A N 1
ATOM 679 C CA . LEU A 1 89 ? 1.250 4.777 1.800 1.00 94.31 89 LEU A CA 1
ATOM 680 C C . LEU A 1 89 ? 1.132 6.049 2.652 1.00 94.31 89 LEU A C 1
ATOM 682 O O . LEU A 1 89 ? 0.792 5.967 3.832 1.00 94.31 89 LEU A O 1
ATOM 686 N N . VAL A 1 90 ? 1.344 7.229 2.061 1.00 93.75 90 VAL A N 1
ATOM 687 C CA . VAL A 1 90 ? 1.100 8.511 2.744 1.00 93.75 90 VAL A CA 1
ATOM 688 C C . VAL A 1 90 ? -0.381 8.690 3.082 1.00 93.75 90 VAL A C 1
ATOM 690 O O . VAL A 1 90 ? -0.699 9.140 4.177 1.00 93.75 90 VAL A O 1
ATOM 693 N N . ALA A 1 91 ? -1.298 8.279 2.202 1.00 94.31 91 ALA A N 1
ATOM 694 C CA . ALA A 1 91 ? -2.738 8.312 2.473 1.00 94.31 91 ALA A CA 1
ATOM 695 C C . ALA A 1 91 ? -3.174 7.345 3.591 1.00 94.31 91 ALA A C 1
ATOM 697 O O . ALA A 1 91 ? -4.260 7.502 4.156 1.00 94.31 91 ALA A O 1
ATOM 698 N N . LEU A 1 92 ? -2.333 6.358 3.910 1.00 93.56 92 LEU A N 1
ATOM 699 C CA . LEU A 1 92 ? -2.466 5.477 5.069 1.00 93.56 92 LEU A CA 1
ATOM 700 C C . LEU A 1 92 ? -1.723 6.002 6.307 1.00 93.56 92 LEU A C 1
ATOM 702 O O . LEU A 1 92 ? -1.670 5.285 7.300 1.00 93.56 92 LEU A O 1
ATOM 706 N N . GLY A 1 93 ? -1.159 7.215 6.236 1.00 90.62 93 GLY A N 1
ATOM 707 C CA . GLY A 1 93 ? -0.516 7.971 7.314 1.00 90.62 93 GLY A CA 1
ATOM 708 C C . GLY A 1 93 ? 0.991 7.740 7.486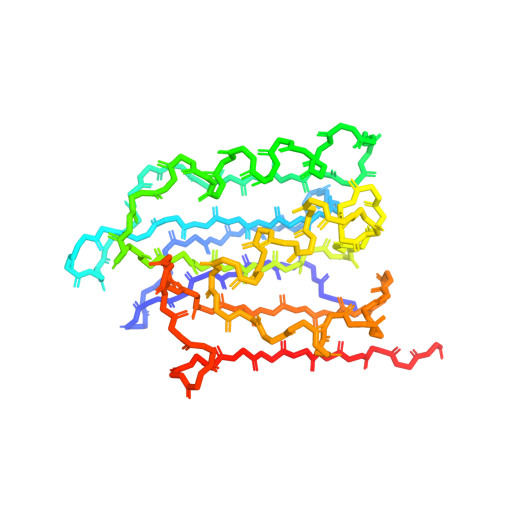 1.00 90.62 93 GLY A C 1
ATOM 709 O O . GLY A 1 93 ? 1.566 8.134 8.499 1.00 90.62 93 GLY A O 1
ATOM 710 N N . VAL A 1 94 ? 1.678 7.147 6.505 1.00 90.44 94 VAL A N 1
ATOM 711 C CA . VAL A 1 94 ? 3.153 7.140 6.486 1.00 90.44 94 VAL A CA 1
ATOM 712 C C . VAL A 1 94 ? 3.675 8.548 6.188 1.00 90.44 94 VAL A C 1
ATOM 714 O O . VAL A 1 94 ? 3.137 9.258 5.338 1.00 90.44 94 VAL A O 1
ATOM 717 N N . ARG A 1 95 ? 4.758 8.974 6.845 1.00 88.81 95 ARG A N 1
ATOM 718 C CA . ARG A 1 95 ? 5.390 10.258 6.511 1.00 88.81 95 ARG A CA 1
ATOM 719 C C . ARG A 1 95 ? 6.163 10.128 5.206 1.00 88.81 95 ARG A C 1
ATOM 721 O O . ARG A 1 95 ? 6.899 9.165 5.000 1.00 88.81 95 ARG A O 1
ATOM 728 N N . ARG A 1 96 ? 6.048 11.131 4.335 1.00 89.25 96 ARG A N 1
ATOM 729 C CA . ARG A 1 96 ? 6.730 11.117 3.032 1.00 89.25 96 ARG A CA 1
ATOM 730 C C . ARG A 1 96 ? 8.255 11.014 3.169 1.00 89.25 96 ARG A C 1
ATOM 732 O O . ARG A 1 96 ? 8.874 10.313 2.372 1.00 89.25 96 ARG A O 1
ATOM 739 N N . ASP A 1 97 ? 8.834 11.623 4.199 1.00 88.31 97 ASP A N 1
ATOM 740 C CA . ASP A 1 97 ? 10.281 11.586 4.455 1.00 88.31 97 ASP A CA 1
ATOM 741 C C . ASP A 1 97 ? 10.787 10.173 4.770 1.00 88.31 97 ASP A C 1
ATOM 743 O O . ASP A 1 97 ? 11.862 9.776 4.320 1.00 88.31 97 ASP A O 1
ATOM 747 N N . ASP A 1 98 ? 9.977 9.359 5.449 1.00 85.50 98 ASP A N 1
ATOM 748 C CA . ASP A 1 98 ? 10.320 7.971 5.766 1.00 85.50 98 ASP A CA 1
ATOM 749 C C . ASP A 1 98 ? 10.307 7.063 4.513 1.00 85.50 98 ASP A C 1
ATOM 751 O O . ASP A 1 98 ? 10.978 6.027 4.472 1.00 85.50 98 ASP A O 1
ATOM 755 N N . LEU A 1 99 ? 9.617 7.490 3.446 1.00 89.19 99 LEU A N 1
ATOM 756 C CA . LEU A 1 99 ? 9.603 6.841 2.127 1.00 89.19 99 LEU A CA 1
ATOM 757 C C . LEU A 1 99 ? 10.644 7.410 1.149 1.00 89.19 99 LEU A C 1
ATOM 759 O O . LEU A 1 99 ? 10.843 6.848 0.065 1.00 89.19 99 LEU A O 1
ATOM 763 N N . ALA A 1 100 ? 11.304 8.523 1.481 1.00 87.62 100 ALA A N 1
ATOM 764 C CA . ALA A 1 100 ? 12.274 9.161 0.589 1.00 87.62 100 ALA A CA 1
ATOM 765 C C . ALA A 1 100 ? 13.467 8.236 0.311 1.00 87.62 100 ALA A C 1
ATOM 767 O O . ALA A 1 100 ? 13.870 8.079 -0.839 1.00 87.62 100 ALA A O 1
ATOM 768 N N . ASN A 1 101 ? 13.941 7.547 1.351 1.00 85.94 101 ASN A N 1
ATOM 769 C CA . ASN A 1 101 ? 15.087 6.638 1.297 1.00 85.94 101 ASN A CA 1
ATOM 770 C C . ASN A 1 101 ? 14.677 5.158 1.240 1.00 85.94 101 ASN A C 1
ATOM 772 O O . ASN A 1 101 ? 15.441 4.296 1.671 1.00 85.94 101 ASN A O 1
ATOM 776 N N . PHE A 1 102 ? 13.445 4.844 0.829 1.00 88.81 102 PHE A N 1
ATOM 777 C CA . PHE A 1 102 ? 13.006 3.456 0.676 1.00 88.81 102 PHE A CA 1
ATOM 778 C C . PHE A 1 102 ? 13.709 2.798 -0.517 1.00 88.81 102 PHE A C 1
ATOM 780 O O . PHE A 1 102 ? 13.805 3.398 -1.583 1.00 88.81 102 PHE A O 1
ATOM 787 N N . THR A 1 103 ? 14.192 1.574 -0.336 1.00 90.88 103 THR A N 1
ATOM 788 C CA . THR A 1 103 ? 14.946 0.800 -1.326 1.00 90.88 103 THR A CA 1
ATOM 789 C C . THR A 1 103 ? 14.433 -0.637 -1.401 1.00 90.88 103 THR A C 1
ATOM 791 O O . THR A 1 103 ? 13.719 -1.104 -0.516 1.00 90.88 103 THR A O 1
ATOM 794 N N . LYS A 1 104 ? 14.846 -1.379 -2.434 1.00 89.44 104 LYS A N 1
ATOM 795 C CA . LYS A 1 104 ? 14.448 -2.782 -2.653 1.00 89.44 104 LYS A CA 1
ATOM 796 C C . LYS A 1 104 ? 14.809 -3.761 -1.526 1.00 89.44 104 LYS A C 1
ATOM 798 O O . LYS A 1 104 ? 14.230 -4.834 -1.453 1.00 89.44 104 LYS A O 1
ATOM 803 N N . ASN A 1 105 ? 15.772 -3.411 -0.670 1.00 85.12 105 ASN A N 1
ATOM 804 C CA . ASN A 1 105 ? 16.240 -4.266 0.429 1.00 85.12 105 ASN A CA 1
ATOM 805 C C . ASN A 1 105 ? 15.562 -3.933 1.769 1.00 85.12 105 ASN A C 1
ATOM 807 O O . ASN A 1 105 ? 15.865 -4.553 2.792 1.00 85.12 105 ASN A O 1
ATOM 811 N N . ASP A 1 106 ? 14.686 -2.928 1.788 1.00 87.56 106 ASP A N 1
ATOM 812 C CA . ASP A 1 106 ? 14.004 -2.513 3.000 1.00 87.56 106 ASP A CA 1
ATOM 813 C C . ASP A 1 106 ? 12.810 -3.426 3.279 1.00 87.56 106 ASP A C 1
ATOM 815 O O . ASP A 1 106 ? 11.873 -3.535 2.488 1.00 87.56 106 ASP A O 1
ATOM 819 N N . ALA A 1 107 ? 12.820 -4.051 4.454 1.00 84.06 107 ALA A N 1
ATOM 820 C CA . ALA A 1 107 ? 11.621 -4.659 5.000 1.00 84.06 107 ALA A CA 1
ATOM 821 C C . ALA A 1 107 ? 10.751 -3.570 5.634 1.00 84.06 107 ALA A C 1
ATOM 823 O O . ALA A 1 107 ? 11.249 -2.651 6.292 1.00 84.06 107 ALA A O 1
ATOM 824 N N . PHE A 1 108 ? 9.440 -3.679 5.459 1.00 88.25 108 PHE A N 1
ATOM 825 C CA . PHE A 1 108 ? 8.498 -2.677 5.935 1.00 88.25 108 PHE A CA 1
ATOM 826 C C . PHE A 1 108 ? 7.193 -3.320 6.363 1.00 88.25 108 PHE A C 1
ATOM 828 O O . PHE A 1 108 ? 6.659 -4.184 5.667 1.00 88.25 108 PHE A O 1
ATOM 835 N N . ALA A 1 109 ? 6.691 -2.871 7.507 1.00 89.81 109 ALA A N 1
ATOM 836 C CA . ALA A 1 109 ? 5.363 -3.202 7.986 1.00 89.81 109 ALA A CA 1
ATOM 837 C C . ALA A 1 109 ? 4.700 -1.952 8.564 1.00 89.81 109 ALA A C 1
ATOM 839 O O . ALA A 1 109 ? 5.344 -1.155 9.256 1.00 89.81 109 ALA A O 1
ATOM 840 N N . LEU A 1 110 ? 3.409 -1.807 8.290 1.00 90.69 110 LEU A N 1
ATOM 841 C CA . LEU A 1 110 ? 2.588 -0.664 8.668 1.00 90.69 110 LEU A CA 1
ATOM 842 C C . LEU A 1 110 ? 1.207 -1.160 9.099 1.00 90.69 110 LEU A C 1
ATOM 844 O O . LEU A 1 110 ? 0.633 -2.038 8.465 1.00 90.69 110 LEU A O 1
ATOM 848 N N . ILE A 1 111 ? 0.658 -0.556 10.148 1.00 90.75 111 ILE A N 1
ATOM 849 C CA . ILE A 1 111 ? -0.779 -0.593 10.424 1.00 90.75 111 ILE A CA 1
ATOM 850 C C . ILE A 1 111 ? -1.265 0.834 10.220 1.00 90.75 111 ILE A C 1
ATOM 852 O O . ILE A 1 111 ? -1.064 1.684 11.081 1.00 90.75 111 ILE A O 1
ATOM 856 N N . GLY A 1 112 ? -1.796 1.107 9.034 1.00 90.81 112 GLY A N 1
ATOM 857 C CA . GLY A 1 112 ? -2.191 2.437 8.596 1.00 90.81 112 GLY A CA 1
ATOM 858 C C . GLY A 1 112 ? -3.689 2.655 8.740 1.00 90.81 112 GLY A C 1
ATOM 859 O O . GLY A 1 112 ? -4.462 1.700 8.713 1.00 90.81 112 GLY A O 1
ATOM 860 N N . ARG A 1 113 ? -4.114 3.913 8.849 1.00 91.50 113 ARG A N 1
ATOM 861 C CA . ARG A 1 113 ? -5.532 4.281 8.846 1.00 91.50 113 ARG A CA 1
ATOM 862 C C . ARG A 1 113 ? -5.776 5.296 7.743 1.00 91.50 113 ARG A C 1
ATOM 864 O O . ARG A 1 113 ? -5.100 6.321 7.676 1.00 91.50 113 ARG A O 1
ATOM 871 N N . LYS A 1 114 ? -6.724 5.002 6.855 1.00 92.62 114 LYS A N 1
ATOM 872 C CA . LYS A 1 114 ? -7.014 5.845 5.695 1.00 92.62 114 LYS A CA 1
ATOM 873 C C . LYS A 1 114 ? -7.438 7.242 6.146 1.00 92.62 114 LYS A C 1
ATOM 875 O O . LYS A 1 114 ? -8.430 7.385 6.861 1.00 92.62 114 LYS A O 1
ATOM 880 N N . GLY A 1 115 ? -6.705 8.257 5.690 1.00 86.94 115 GLY A N 1
ATOM 881 C CA . GLY A 1 115 ? -6.973 9.661 6.009 1.00 86.94 115 GLY A CA 1
ATOM 882 C C . GLY A 1 115 ? -6.556 10.092 7.418 1.00 86.94 115 GLY A C 1
ATOM 883 O O . GLY A 1 115 ? -6.903 11.198 7.817 1.00 86.94 115 GLY A O 1
ATOM 884 N N . ALA A 1 116 ? -5.843 9.250 8.172 1.00 81.25 116 ALA A N 1
ATOM 885 C CA . ALA A 1 116 ? -5.281 9.650 9.456 1.00 81.25 116 ALA A CA 1
ATOM 886 C C . ALA A 1 116 ? -4.018 10.499 9.271 1.00 81.25 116 ALA A C 1
ATOM 888 O O . ALA A 1 116 ? -3.215 10.266 8.361 1.00 81.25 116 ALA A O 1
ATOM 889 N N . ASP A 1 117 ? -3.826 11.454 10.179 1.00 74.94 117 ASP A N 1
ATOM 890 C CA . ASP A 1 117 ? -2.609 12.246 10.223 1.00 74.94 117 ASP A CA 1
ATOM 891 C C . ASP A 1 117 ? -1.421 11.381 10.646 1.00 74.94 117 ASP A C 1
ATOM 893 O O . ASP A 1 117 ? -1.489 10.543 11.549 1.00 74.94 117 ASP A O 1
ATOM 897 N N . SER A 1 118 ? -0.283 11.633 10.006 1.00 65.06 118 SER A N 1
ATOM 898 C CA . SER A 1 118 ? 0.939 10.839 10.178 1.00 65.06 118 SER A CA 1
ATOM 899 C C . SER A 1 118 ? 1.518 10.803 11.602 1.00 65.06 118 SER A C 1
ATOM 901 O O . SER A 1 118 ? 2.427 10.021 11.880 1.00 65.06 118 SER A O 1
ATOM 903 N N . ALA A 1 119 ? 1.001 11.631 12.514 1.00 56.22 119 ALA A N 1
ATOM 904 C CA . ALA A 1 119 ? 1.410 11.677 13.913 1.00 56.22 119 ALA A CA 1
ATOM 905 C C . ALA A 1 119 ? 0.900 10.484 14.748 1.00 56.22 119 ALA A C 1
ATOM 907 O O . ALA A 1 119 ? 1.510 10.167 15.768 1.00 56.22 119 ALA A O 1
ATOM 908 N N . GLU A 1 120 ? -0.174 9.802 14.331 1.00 54.66 120 GLU A N 1
ATOM 909 C CA . GLU A 1 120 ? -0.799 8.732 15.130 1.00 54.66 120 GLU A CA 1
ATOM 910 C C . GLU A 1 120 ? -0.322 7.314 14.778 1.00 54.66 120 GLU A C 1
ATOM 912 O O . GLU A 1 120 ? -0.689 6.345 15.448 1.00 54.66 120 GLU A O 1
ATOM 917 N N . ILE A 1 121 ? 0.509 7.158 13.743 1.00 63.84 121 ILE A N 1
ATOM 918 C CA . ILE A 1 121 ? 0.741 5.845 13.136 1.00 63.84 121 ILE A CA 1
ATOM 919 C C . ILE A 1 121 ? 2.094 5.244 13.504 1.00 63.84 121 ILE A C 1
ATOM 921 O O . ILE A 1 121 ? 3.150 5.857 13.358 1.00 63.84 121 ILE A O 1
ATOM 925 N N . LYS A 1 122 ? 2.057 3.976 13.932 1.00 66.50 122 LYS A N 1
ATOM 926 C CA . LYS A 1 122 ? 3.242 3.158 14.197 1.00 66.50 122 LYS A CA 1
ATOM 927 C C . LYS A 1 122 ? 3.542 2.262 12.997 1.00 66.50 122 LYS A C 1
ATOM 929 O O . LYS A 1 122 ? 2.737 1.412 12.627 1.00 66.50 122 LYS A O 1
ATOM 934 N N . TYR A 1 123 ? 4.733 2.405 12.435 1.00 74.38 123 TYR A N 1
ATOM 935 C CA . TYR A 1 123 ? 5.282 1.496 11.430 1.00 74.38 123 TYR A CA 1
ATOM 936 C C . TYR A 1 123 ? 6.772 1.289 11.676 1.00 74.38 123 TYR A C 1
ATOM 938 O O . TYR A 1 123 ? 7.413 2.059 12.396 1.00 74.38 123 TYR A O 1
ATOM 946 N N . ARG A 1 124 ? 7.328 0.224 11.097 1.00 75.50 124 ARG A N 1
ATOM 947 C CA . ARG A 1 124 ? 8.749 -0.096 11.226 1.00 75.50 124 ARG A CA 1
ATOM 948 C C . ARG A 1 124 ? 9.331 -0.407 9.859 1.00 75.50 124 ARG A C 1
ATOM 950 O O . ARG A 1 124 ? 8.925 -1.362 9.201 1.00 75.50 124 ARG A O 1
ATOM 957 N N . LYS A 1 125 ? 10.325 0.387 9.477 1.00 74.44 125 LYS A N 1
ATOM 958 C CA . LYS A 1 125 ? 11.243 0.092 8.383 1.00 74.44 125 LYS A CA 1
ATOM 959 C C . LYS A 1 125 ? 12.478 -0.600 8.959 1.00 74.44 125 LYS A C 1
ATOM 961 O O . LYS A 1 125 ? 13.017 -0.156 9.972 1.00 74.44 125 LYS A O 1
ATOM 966 N N . VAL A 1 126 ? 12.921 -1.683 8.334 1.00 78.44 126 VAL A N 1
ATOM 967 C CA . VAL A 1 126 ? 14.167 -2.375 8.672 1.00 78.44 126 VAL A CA 1
ATOM 968 C C . VAL A 1 126 ? 14.992 -2.493 7.402 1.00 78.44 126 VAL A C 1
ATOM 970 O O . VAL A 1 126 ? 14.676 -3.289 6.522 1.00 78.44 126 VAL A O 1
ATOM 973 N N . SER A 1 127 ? 16.056 -1.702 7.321 1.00 75.56 127 SER A N 1
ATOM 974 C CA . SER A 1 127 ? 17.029 -1.809 6.239 1.00 75.56 127 SER A CA 1
ATOM 975 C C . SER A 1 127 ? 17.945 -2.999 6.486 1.00 75.56 127 SER A C 1
ATOM 977 O O . SER A 1 127 ? 18.507 -3.133 7.576 1.00 75.56 127 SER A O 1
ATOM 979 N N . GLN A 1 128 ? 18.093 -3.876 5.495 1.00 57.78 128 GLN A N 1
ATOM 980 C CA . GLN A 1 128 ? 19.104 -4.929 5.555 1.00 57.78 128 GLN A CA 1
ATOM 981 C C . GLN A 1 128 ? 20.448 -4.374 5.058 1.00 57.78 128 GLN A C 1
ATOM 983 O O . GLN A 1 128 ? 20.471 -3.745 3.998 1.00 57.78 128 GLN A O 1
ATOM 988 N N . PRO A 1 129 ? 21.558 -4.569 5.799 1.00 53.03 129 PRO A N 1
ATOM 989 C CA . PRO A 1 129 ? 22.884 -4.284 5.265 1.00 53.03 129 PRO A CA 1
ATOM 990 C C . PRO A 1 129 ? 23.157 -5.199 4.064 1.00 53.03 129 PRO A C 1
ATOM 992 O O . PRO A 1 129 ? 22.714 -6.350 4.054 1.00 53.03 129 PRO A O 1
ATOM 995 N N . ASN A 1 130 ? 23.836 -4.644 3.055 1.00 49.16 130 ASN A N 1
ATOM 996 C CA . ASN A 1 130 ? 24.226 -5.351 1.831 1.00 49.16 130 ASN A CA 1
ATOM 997 C C . ASN A 1 130 ? 25.121 -6.560 2.113 1.00 49.16 130 ASN A C 1
ATOM 999 O O . ASN A 1 130 ? 25.988 -6.448 3.010 1.00 49.16 130 ASN A O 1
#

Sequence (130 aa):
RFSELSFFLRGQDLIRSGFTTAGIYMLLLDESLEHAEGALHHFATDNASNGDRMADFVESVPSGRTVMVGVGLDGFTNLLETRRGKDALVALGVRRDDLANFTKNDAFALIGRKGADSAEIKYRKVSQPN

pLDDT: mean 86.09, std 10.71, range [49.16, 97.69]

Foldseek 3Di:
DDQWDFDDDPNDTQDIDGCPAWEKWKFWADPVNPHTDDDIDTQGLPDLCSQVVLLVVLVPDDAFTKMKMWGDQFHVRSHLVDPSNLVSVVQQQADSVVSPPDDRQKTKIWTGGGNDHNVPTDIDIDHDDD

Radius of gyration: 13.51 Å; chains: 1; bounding box: 39×30×33 Å